Protein AF-A0A3D9H3H8-F1 (afdb_monomer)

Nearest PDB structures (foldseek):
  9ix8-assembly1_B  TM=5.727E-01  e=1.569E+00  Thermococcus kodakarensis KOD1
  7s77-assembly1_A  TM=4.192E-01  e=7.590E-01  Homo sapiens
  7pjc-assembly1_B  TM=4.790E-01  e=1.569E+00  Candida albicans SC5314
  7yrt-assembly5_I  TM=2.898E-01  e=5.608E-01  Vibrio cholerae O395
  4xtw-assembly2_B  TM=3.724E-01  e=1.091E+00  Mycobacte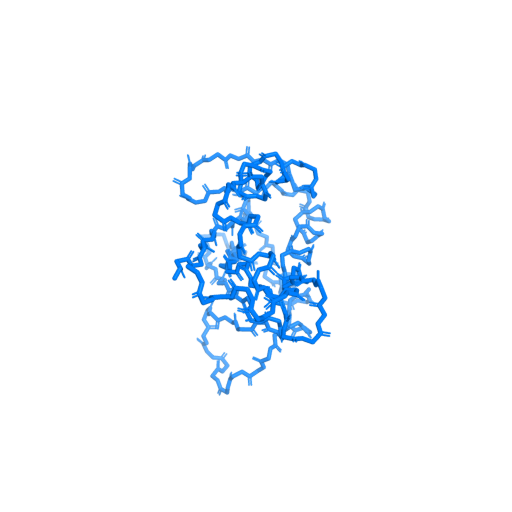rium tuberculosis

Solvent-accessible surface area (backbone atoms only — not comparable to full-atom values): 7885 Å² total; per-residue (Å²): 133,88,70,62,73,48,45,39,26,45,67,54,70,40,49,40,70,59,54,49,69,67,46,58,85,48,42,51,83,64,94,57,97,81,57,55,58,44,41,32,78,70,73,29,37,40,35,56,41,82,53,95,52,84,69,26,25,31,49,34,39,41,42,61,66,40,75,43,97,88,47,104,49,59,50,47,65,62,57,51,51,50,35,52,51,28,46,79,67,76,30,38,33,27,33,69,87,78,71,48,74,42,65,44,42,73,68,64,48,38,62,70,46,41,60,53,70,66,29,71,68,43,51,50,52,54,48,38,64,79,35,62,82,66,68,81,120

Organism: NCBI:txid262006

Secondary structure (DSSP, 8-state):
-PPPEEEEEESS-EEHHHHHHHHGGGEE--S-TT-SEEEETTS-EEEEEE-SSTTEEEEEEEEE--B-SSSSSB--HHHHHHHHHHHHTT--EEETTTTEEE-SSHHHHHHHHHHHHTSHHHHHHHHHHH-GGGGG-

Structure (mmCIF, N/CA/C/O backbone):
data_AF-A0A3D9H3H8-F1
#
_entry.id   AF-A0A3D9H3H8-F1
#
loop_
_atom_site.group_PDB
_atom_site.id
_atom_site.type_symbol
_atom_site.label_atom_id
_atom_site.label_alt_id
_atom_site.label_comp_id
_atom_site.label_asym_id
_atom_site.label_entity_id
_atom_site.label_seq_id
_atom_site.pdbx_PDB_ins_code
_atom_site.Cartn_x
_atom_site.Cartn_y
_atom_site.Cartn_z
_atom_site.occupancy
_atom_site.B_iso_or_equiv
_atom_site.auth_seq_id
_atom_site.auth_comp_id
_atom_site.auth_asym_id
_atom_site.auth_atom_id
_atom_site.pdbx_PDB_model_num
ATOM 1 N N . MET A 1 1 ? 22.196 -6.874 -9.559 1.00 46.69 1 MET A N 1
ATOM 2 C CA . MET A 1 1 ? 21.727 -5.541 -9.126 1.00 46.69 1 MET A CA 1
ATOM 3 C C . MET A 1 1 ? 20.596 -5.754 -8.134 1.00 46.69 1 MET A C 1
ATOM 5 O O . MET A 1 1 ? 19.682 -6.499 -8.460 1.00 46.69 1 MET A O 1
ATOM 9 N N . GLU A 1 2 ? 20.694 -5.211 -6.920 1.00 53.97 2 GLU A N 1
ATOM 10 C CA . GLU A 1 2 ? 19.657 -5.384 -5.893 1.00 53.97 2 GLU A CA 1
ATOM 11 C C . GLU A 1 2 ? 18.431 -4.531 -6.232 1.00 53.97 2 GLU A C 1
ATOM 13 O O . GLU A 1 2 ? 18.545 -3.327 -6.462 1.00 53.97 2 GLU A O 1
ATOM 18 N N . ILE A 1 3 ? 17.267 -5.173 -6.318 1.00 55.78 3 ILE A N 1
ATOM 19 C CA . ILE A 1 3 ? 15.980 -4.508 -6.531 1.00 55.78 3 ILE A CA 1
ATOM 20 C C . ILE A 1 3 ? 15.552 -3.949 -5.171 1.00 55.78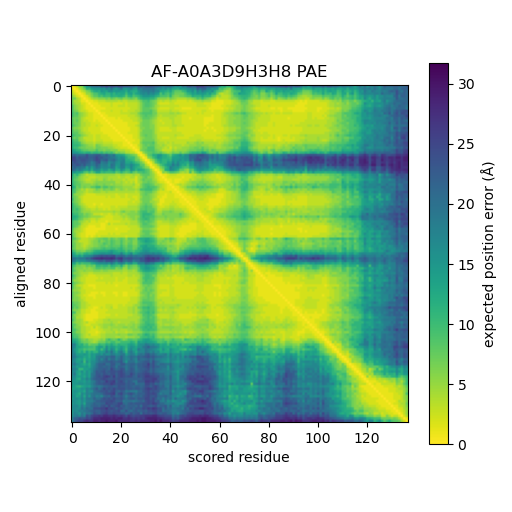 3 ILE A C 1
ATOM 22 O O . ILE A 1 3 ? 15.400 -4.746 -4.239 1.00 55.78 3 ILE A O 1
ATOM 26 N N . PRO A 1 4 ? 15.363 -2.629 -5.018 1.00 57.75 4 PRO A N 1
ATOM 27 C CA . PRO A 1 4 ? 14.948 -2.076 -3.742 1.00 57.75 4 PRO A CA 1
ATOM 28 C C . PRO A 1 4 ? 13.560 -2.580 -3.381 1.00 57.75 4 PRO A C 1
ATOM 30 O O . PRO A 1 4 ? 12.667 -2.679 -4.229 1.00 57.75 4 PRO A O 1
ATOM 33 N N . LYS A 1 5 ? 13.408 -2.898 -2.100 1.00 70.56 5 LYS A N 1
ATOM 34 C CA . LYS A 1 5 ? 12.156 -3.343 -1.510 1.00 70.56 5 LYS A CA 1
ATOM 35 C C . LYS A 1 5 ? 11.707 -2.291 -0.511 1.00 70.56 5 LYS A C 1
ATOM 37 O O . LYS A 1 5 ? 12.439 -2.003 0.433 1.00 70.56 5 LYS A O 1
ATOM 42 N N . PHE A 1 6 ? 10.515 -1.754 -0.711 1.00 76.06 6 PHE A N 1
ATOM 43 C CA . PHE A 1 6 ? 9.883 -0.808 0.201 1.00 76.06 6 PHE A CA 1
ATOM 44 C C . PHE A 1 6 ? 8.752 -1.501 0.941 1.00 76.06 6 PHE A C 1
ATOM 46 O O . PHE A 1 6 ? 8.139 -2.428 0.409 1.00 76.06 6 PHE A O 1
ATOM 53 N N . LYS A 1 7 ? 8.510 -1.070 2.175 1.00 86.69 7 LYS A N 1
ATOM 54 C CA . LYS A 1 7 ? 7.396 -1.538 2.988 1.00 86.69 7 LYS A CA 1
ATOM 55 C C . LYS A 1 7 ? 6.627 -0.316 3.445 1.00 86.69 7 LYS A C 1
ATOM 57 O O . LYS A 1 7 ? 7.165 0.517 4.169 1.00 86.69 7 LYS A O 1
ATOM 62 N N . LEU A 1 8 ? 5.407 -0.196 2.951 1.00 89.44 8 LEU A N 1
ATOM 63 C CA . LEU A 1 8 ? 4.524 0.918 3.260 1.00 89.44 8 LEU A CA 1
ATOM 64 C C . LEU A 1 8 ? 3.319 0.379 4.013 1.00 89.44 8 LEU A C 1
ATOM 66 O O . LEU A 1 8 ? 2.837 -0.700 3.683 1.00 89.44 8 LEU A O 1
ATOM 70 N N . GLN A 1 9 ? 2.836 1.121 4.999 1.00 93.06 9 GLN A N 1
ATOM 71 C CA . GLN A 1 9 ? 1.732 0.699 5.850 1.00 93.06 9 GLN A CA 1
ATOM 72 C C . GLN A 1 9 ? 0.724 1.832 6.032 1.00 93.06 9 GLN A C 1
ATOM 74 O O . GLN A 1 9 ? 1.106 2.997 6.025 1.00 93.06 9 GLN A O 1
ATOM 79 N N . THR A 1 10 ? -0.554 1.511 6.214 1.00 94.56 10 THR A N 1
ATOM 80 C CA . THR A 1 10 ? -1.530 2.480 6.730 1.00 94.56 10 THR A CA 1
ATOM 81 C C . THR A 1 10 ? -1.137 2.921 8.144 1.00 94.56 10 THR A C 1
ATOM 83 O O . THR A 1 10 ? -0.765 2.087 8.974 1.00 94.56 10 THR A O 1
ATOM 86 N N . VAL A 1 11 ? -1.221 4.221 8.435 1.00 93.25 11 VAL A N 1
ATOM 87 C CA . VAL A 1 11 ? -0.956 4.743 9.792 1.00 93.25 11 VAL A CA 1
ATOM 88 C C . VAL A 1 11 ? -2.062 4.316 10.759 1.00 93.25 11 VAL A C 1
ATOM 90 O O . VAL A 1 11 ? -1.781 3.850 11.860 1.00 93.25 11 VAL A O 1
ATOM 93 N N . ASN A 1 12 ? -3.322 4.392 10.319 1.00 92.88 12 ASN A N 1
ATOM 94 C CA . ASN A 1 12 ? -4.477 4.013 11.133 1.00 92.88 12 ASN A CA 1
ATOM 95 C C . ASN A 1 12 ? -5.064 2.664 10.688 1.00 92.88 12 ASN A C 1
ATOM 97 O O . ASN A 1 12 ? -5.051 2.357 9.489 1.00 92.88 12 ASN A O 1
ATOM 101 N N . PRO A 1 13 ? -5.613 1.861 11.621 1.00 93.38 13 PRO A N 1
ATOM 102 C CA . PRO A 1 13 ? -6.380 0.670 11.276 1.00 93.38 13 PRO A CA 1
ATOM 103 C C . PRO A 1 13 ? -7.619 1.026 10.450 1.00 93.38 13 PRO A C 1
ATOM 105 O O . PRO A 1 13 ? -8.308 2.006 10.732 1.00 93.38 13 PRO A O 1
ATOM 108 N N . ILE A 1 14 ? -7.925 0.202 9.451 1.00 94.81 14 ILE A N 1
ATOM 109 C CA . ILE A 1 14 ? -9.110 0.328 8.600 1.00 94.81 14 ILE A CA 1
ATOM 110 C C . ILE A 1 14 ? -9.998 -0.895 8.787 1.00 94.81 14 ILE A C 1
ATOM 112 O O . ILE A 1 14 ? -9.526 -2.013 8.973 1.00 94.81 14 ILE A O 1
ATOM 116 N N . GLU A 1 15 ? -11.305 -0.677 8.711 1.00 94.38 15 GLU A N 1
ATOM 117 C CA . GLU A 1 15 ? -12.304 -1.733 8.783 1.00 94.38 15 GLU A CA 1
ATOM 118 C C . GLU A 1 15 ? -12.006 -2.872 7.790 1.00 94.38 15 GLU A C 1
ATOM 120 O O . GLU A 1 15 ? -11.842 -2.656 6.583 1.00 94.38 15 GLU A O 1
ATOM 125 N N . LYS A 1 16 ? -11.977 -4.104 8.302 1.00 91.25 16 LYS A N 1
ATOM 126 C CA . LYS A 1 16 ? -11.652 -5.324 7.555 1.00 91.25 16 LYS A CA 1
ATOM 127 C C . LYS A 1 16 ? -12.498 -5.478 6.293 1.00 91.25 16 LYS A C 1
ATOM 129 O O . LYS A 1 16 ? -11.968 -5.792 5.230 1.00 91.25 16 LYS A O 1
ATOM 134 N N . SER A 1 17 ? -13.791 -5.173 6.393 1.00 91.31 17 SER A N 1
ATOM 135 C CA . SER A 1 17 ? -14.735 -5.234 5.275 1.00 91.31 17 SER A CA 1
ATOM 136 C C . SER A 1 17 ? -14.312 -4.331 4.103 1.00 91.31 17 SER A C 1
ATOM 138 O O . SER A 1 17 ? -14.419 -4.729 2.941 1.00 91.31 17 SER A O 1
ATOM 140 N N . LYS A 1 18 ? -13.777 -3.135 4.387 1.00 92.56 18 LYS A N 1
ATOM 141 C CA . LYS A 1 18 ? -13.301 -2.177 3.379 1.00 92.56 18 LYS A CA 1
ATOM 142 C C . LYS A 1 18 ? -12.010 -2.650 2.727 1.00 92.56 18 LYS A C 1
ATOM 144 O O . LYS A 1 18 ? -11.902 -2.594 1.502 1.00 92.56 18 LYS A O 1
ATOM 149 N N . VAL A 1 19 ? -11.065 -3.138 3.534 1.00 91.19 19 VAL A N 1
ATOM 150 C CA . VAL A 1 19 ? -9.790 -3.706 3.064 1.00 91.19 19 VAL A CA 1
ATOM 151 C C . VAL A 1 19 ? -10.060 -4.854 2.092 1.00 91.19 19 VAL A C 1
ATOM 153 O O . VAL A 1 19 ? -9.618 -4.826 0.943 1.00 91.19 19 VAL A O 1
ATOM 156 N N . GLU A 1 20 ? -10.854 -5.833 2.521 1.00 88.12 20 GLU A N 1
ATOM 157 C CA . GLU A 1 20 ? -11.187 -7.012 1.722 1.00 88.12 20 GLU A CA 1
ATOM 158 C C . GLU A 1 20 ? -11.930 -6.626 0.440 1.00 88.12 20 GLU A C 1
ATOM 160 O O . GLU A 1 20 ? -11.553 -7.055 -0.651 1.00 88.12 20 GLU A O 1
ATOM 165 N N . LYS A 1 21 ? -12.938 -5.750 0.529 1.00 88.94 21 LYS A N 1
ATOM 166 C CA . LYS A 1 21 ? -13.683 -5.284 -0.649 1.00 88.94 21 LYS A CA 1
ATOM 167 C C . LYS A 1 21 ? -12.775 -4.622 -1.689 1.00 88.94 21 LYS A C 1
ATOM 169 O O . LYS A 1 21 ? -12.994 -4.812 -2.885 1.00 88.94 21 LYS A O 1
ATOM 174 N N . TYR A 1 22 ? -11.778 -3.850 -1.253 1.00 89.56 22 TYR A N 1
ATOM 175 C CA . TYR A 1 22 ? -10.899 -3.114 -2.158 1.00 89.56 22 TYR A CA 1
ATOM 176 C C . TYR A 1 22 ? -9.814 -3.995 -2.792 1.00 89.56 22 TYR A C 1
ATOM 178 O O . TYR A 1 22 ? -9.566 -3.894 -3.997 1.00 89.56 22 TYR A O 1
ATOM 186 N N . PHE A 1 23 ? -9.163 -4.854 -2.000 1.00 86.81 23 PHE A N 1
ATOM 187 C CA . PHE A 1 23 ? -7.976 -5.597 -2.438 1.00 86.81 23 PHE A CA 1
ATOM 188 C C . PHE A 1 23 ? -8.269 -7.009 -2.954 1.00 86.81 23 PHE A C 1
ATOM 190 O O . PHE A 1 23 ? -7.527 -7.476 -3.818 1.00 86.81 23 PHE A O 1
ATOM 197 N N . ASN A 1 24 ? -9.358 -7.670 -2.538 1.00 83.12 24 ASN A N 1
ATOM 198 C CA . ASN A 1 24 ? -9.699 -9.017 -3.028 1.00 83.12 24 ASN A CA 1
ATOM 199 C C . ASN A 1 24 ? -9.726 -9.134 -4.568 1.00 83.12 24 ASN A C 1
ATOM 201 O O . ASN A 1 24 ? -9.207 -10.122 -5.085 1.00 83.12 24 ASN A O 1
ATOM 205 N N . PRO A 1 25 ? -10.236 -8.150 -5.341 1.00 82.06 25 PRO A N 1
ATOM 206 C CA . PRO A 1 25 ? -10.200 -8.207 -6.810 1.00 82.06 25 PRO A CA 1
ATOM 207 C C . PRO A 1 25 ? -8.787 -8.161 -7.435 1.00 82.06 25 PRO A C 1
ATOM 209 O O . PRO A 1 25 ? -8.605 -8.524 -8.607 1.00 82.06 25 PRO A O 1
ATOM 212 N N . LEU A 1 26 ? -7.796 -7.673 -6.681 1.00 76.06 26 LEU A N 1
ATOM 213 C CA . LEU A 1 26 ? -6.413 -7.444 -7.121 1.00 76.06 26 LEU A CA 1
ATOM 214 C C . LEU A 1 26 ? -5.484 -8.624 -6.803 1.00 76.06 26 LEU A C 1
ATOM 216 O O . LEU A 1 26 ? -4.399 -8.716 -7.380 1.00 76.06 26 LEU A O 1
ATOM 220 N N . ILE A 1 27 ? -5.907 -9.511 -5.902 1.00 78.88 27 ILE A N 1
ATOM 221 C CA . ILE A 1 27 ? -5.127 -10.649 -5.418 1.00 78.88 27 ILE A CA 1
ATOM 222 C C . ILE A 1 27 ? -5.235 -11.813 -6.412 1.00 78.88 27 ILE A C 1
ATOM 224 O O . ILE A 1 27 ? -6.330 -12.224 -6.800 1.00 78.88 27 ILE A O 1
ATOM 228 N N . GLU A 1 28 ? -4.094 -12.370 -6.819 1.00 68.75 28 GLU A N 1
ATOM 229 C CA . GLU A 1 28 ? -4.053 -13.698 -7.427 1.00 68.75 28 GLU A CA 1
ATOM 230 C C . GLU A 1 28 ? -4.211 -14.715 -6.304 1.00 68.75 28 GLU A C 1
ATOM 232 O O . GLU A 1 28 ? -3.368 -14.817 -5.412 1.00 68.75 28 GLU A O 1
ATOM 237 N N . LEU A 1 29 ? -5.337 -15.428 -6.308 1.00 55.94 29 LEU A N 1
ATOM 238 C CA . LEU A 1 29 ? -5.648 -16.479 -5.344 1.00 55.94 29 LEU A CA 1
ATOM 239 C C . LEU A 1 29 ? -4.583 -17.588 -5.407 1.00 55.94 29 LEU A C 1
ATOM 241 O O . LEU A 1 29 ? -4.758 -18.590 -6.094 1.00 55.94 29 LEU A O 1
ATOM 245 N N . ASN A 1 30 ? -3.496 -17.446 -4.650 1.00 48.09 30 ASN A N 1
ATOM 246 C CA . ASN A 1 30 ? -2.721 -18.598 -4.214 1.00 48.09 30 ASN A CA 1
ATOM 247 C C . ASN A 1 30 ? -3.590 -19.372 -3.217 1.00 48.09 30 ASN A C 1
ATOM 249 O O . ASN A 1 30 ? -4.159 -18.790 -2.297 1.00 48.09 30 ASN A O 1
ATOM 253 N N . GLY A 1 31 ? -3.735 -20.677 -3.446 1.00 42.16 31 GLY A N 1
ATOM 254 C CA . GLY A 1 31 ? -4.763 -21.567 -2.887 1.00 42.16 31 GLY A CA 1
ATOM 255 C C . GLY A 1 31 ? -4.842 -21.750 -1.363 1.00 42.16 31 GLY A C 1
ATOM 256 O O . GLY A 1 31 ? -5.478 -22.703 -0.926 1.00 42.16 31 GLY A O 1
ATOM 257 N N . ASN A 1 32 ? -4.263 -20.870 -0.544 1.00 46.81 32 ASN A N 1
ATOM 258 C CA . ASN A 1 32 ? -4.424 -20.878 0.908 1.00 46.81 32 ASN A CA 1
ATOM 259 C C . ASN A 1 32 ? -5.289 -19.699 1.361 1.00 46.81 32 ASN A C 1
ATOM 261 O O . ASN A 1 32 ? -4.799 -18.610 1.633 1.00 46.81 32 ASN A O 1
ATOM 265 N N . ARG A 1 33 ? -6.592 -19.950 1.530 1.00 48.22 33 ARG A N 1
ATOM 266 C CA . ARG A 1 33 ? -7.587 -18.997 2.069 1.00 48.22 33 ARG A CA 1
ATOM 267 C C . ARG A 1 33 ? -7.338 -18.561 3.530 1.00 48.22 33 ARG A C 1
ATOM 269 O O . ARG A 1 33 ? -8.144 -17.819 4.074 1.00 48.22 33 ARG A O 1
ATOM 276 N N . ASN A 1 34 ? -6.238 -19.005 4.145 1.00 49.78 34 ASN A N 1
ATOM 277 C CA . ASN A 1 34 ? -5.883 -18.750 5.545 1.00 49.78 34 ASN A CA 1
ATOM 278 C C . ASN A 1 34 ? -4.636 -17.860 5.720 1.00 49.78 34 ASN A C 1
ATOM 280 O O . ASN A 1 34 ? -4.179 -17.705 6.850 1.00 49.78 34 ASN A O 1
ATOM 284 N N . SER A 1 35 ? -4.028 -17.318 4.654 1.00 56.66 35 SER A N 1
ATOM 285 C CA . SER A 1 35 ? -2.826 -16.485 4.802 1.00 56.66 35 SER A CA 1
ATOM 286 C C . SER A 1 35 ? -3.158 -15.005 4.995 1.00 56.66 35 SER A C 1
ATOM 288 O O . SER A 1 35 ? -3.878 -14.415 4.206 1.00 56.66 35 SER A O 1
ATOM 290 N N . GLU A 1 36 ? -2.536 -14.370 5.990 1.00 76.75 36 GLU A N 1
ATOM 291 C CA . GLU A 1 36 ? -2.507 -12.904 6.169 1.00 76.75 36 GLU A CA 1
ATOM 292 C C . GLU A 1 36 ? -1.644 -12.184 5.114 1.00 76.75 36 GLU A C 1
ATOM 294 O O . GLU A 1 36 ? -1.505 -10.965 5.133 1.00 76.75 36 GLU A O 1
ATOM 299 N N . LEU A 1 37 ? -1.037 -12.944 4.201 1.00 81.00 37 LEU A N 1
ATOM 300 C CA . LEU A 1 37 ? -0.189 -12.476 3.112 1.00 81.00 37 LEU A CA 1
ATOM 301 C C . LEU A 1 37 ? -0.828 -12.844 1.776 1.00 81.00 37 LEU A C 1
ATOM 303 O O . LEU A 1 37 ? -1.197 -13.998 1.559 1.00 81.00 37 LEU A O 1
ATOM 307 N N . TYR A 1 38 ? -0.892 -11.878 0.870 1.00 81.81 38 TYR A N 1
ATOM 308 C CA . TYR A 1 38 ? -1.562 -11.988 -0.416 1.00 81.81 38 TYR A CA 1
ATOM 309 C C . TYR A 1 38 ? -0.660 -11.469 -1.534 1.00 81.81 38 TYR A C 1
ATOM 311 O O . TYR A 1 38 ? 0.028 -10.464 -1.368 1.00 81.81 38 TYR A O 1
ATOM 319 N N . LEU A 1 39 ? -0.662 -12.146 -2.684 1.00 78.38 39 LEU A N 1
ATOM 320 C CA . LEU A 1 39 ? 0.094 -11.737 -3.869 1.00 78.38 39 LEU A CA 1
ATOM 321 C C . LEU A 1 39 ? -0.842 -11.041 -4.859 1.00 78.38 39 LEU A C 1
ATOM 323 O O . LEU A 1 39 ? -1.876 -11.585 -5.231 1.00 78.38 39 LEU A O 1
ATOM 327 N N . ALA A 1 40 ? -0.480 -9.837 -5.283 1.00 76.75 40 ALA A N 1
ATOM 328 C CA . ALA A 1 40 ? -1.179 -9.090 -6.316 1.00 76.75 40 ALA A CA 1
ATOM 329 C C . ALA A 1 40 ? -0.788 -9.575 -7.720 1.00 76.75 40 ALA A C 1
ATOM 331 O O . ALA A 1 40 ? 0.335 -10.040 -7.928 1.00 76.75 40 ALA A O 1
ATOM 332 N N . LYS A 1 41 ? -1.680 -9.365 -8.696 1.00 71.31 41 LYS A N 1
ATOM 333 C CA . LYS A 1 41 ? -1.478 -9.700 -10.126 1.00 71.31 41 LYS A CA 1
ATOM 334 C C . LYS A 1 41 ? -0.195 -9.146 -10.750 1.00 71.31 41 LYS A C 1
ATOM 336 O O . LYS A 1 41 ? 0.304 -9.679 -11.731 1.00 71.31 41 LYS A O 1
ATOM 341 N N . ASP A 1 42 ? 0.347 -8.063 -10.207 1.00 71.19 42 ASP A N 1
ATOM 342 C CA . ASP A 1 42 ? 1.555 -7.397 -10.697 1.00 71.19 42 ASP A CA 1
ATOM 343 C C . ASP A 1 42 ? 2.795 -7.651 -9.813 1.00 71.19 42 ASP A C 1
ATOM 345 O O . ASP A 1 42 ? 3.816 -6.962 -9.919 1.00 71.19 42 ASP A O 1
ATOM 349 N N . GLY A 1 43 ? 2.724 -8.667 -8.946 1.00 74.19 43 GLY A N 1
ATOM 350 C CA . GLY A 1 43 ? 3.852 -9.168 -8.161 1.00 74.19 43 GLY A CA 1
ATOM 351 C C . GLY A 1 43 ? 4.127 -8.421 -6.852 1.00 74.19 43 GLY A C 1
ATOM 352 O O . GLY A 1 43 ? 5.163 -8.667 -6.229 1.00 74.19 43 GLY A O 1
ATOM 353 N N . PHE A 1 44 ? 3.235 -7.521 -6.431 1.00 80.25 44 PHE A N 1
ATOM 354 C CA . PHE A 1 44 ? 3.279 -6.884 -5.109 1.00 80.25 44 PHE A CA 1
ATOM 355 C C . PHE A 1 44 ? 2.716 -7.814 -4.040 1.00 80.25 44 PHE A C 1
ATOM 357 O O . 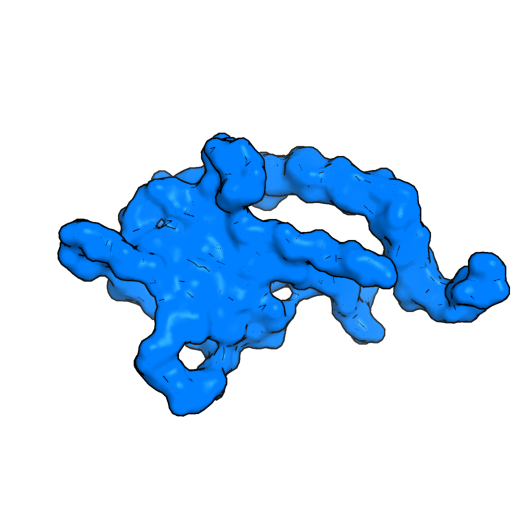PHE A 1 44 ? 1.813 -8.599 -4.313 1.00 80.25 44 PHE A O 1
ATOM 364 N N . LEU A 1 45 ? 3.223 -7.714 -2.811 1.00 86.12 45 LEU A N 1
ATOM 365 C CA . LEU A 1 45 ? 2.664 -8.459 -1.684 1.00 86.12 45 LEU A CA 1
ATOM 366 C C . LEU A 1 45 ? 1.884 -7.512 -0.781 1.00 86.12 45 LEU A C 1
ATOM 368 O O . LEU A 1 45 ? 2.404 -6.472 -0.391 1.00 86.12 45 LEU A O 1
ATOM 372 N N . PHE A 1 46 ? 0.673 -7.905 -0.417 1.00 87.56 46 PHE A N 1
ATOM 373 C CA . PHE A 1 46 ? -0.113 -7.279 0.635 1.00 87.56 46 PHE A CA 1
ATOM 374 C C . PHE A 1 46 ? -0.058 -8.146 1.887 1.00 87.56 46 PHE A C 1
ATOM 376 O O . PHE A 1 46 ? -0.161 -9.368 1.805 1.00 87.56 46 PHE A O 1
ATOM 383 N N . LYS A 1 47 ? 0.086 -7.520 3.047 1.00 89.69 47 LYS A N 1
ATOM 384 C CA . LYS A 1 47 ? -0.003 -8.151 4.356 1.00 89.69 47 LYS A CA 1
ATOM 385 C C . LYS A 1 47 ? -1.100 -7.460 5.150 1.00 89.69 47 LYS A C 1
ATOM 387 O O . LYS A 1 47 ? -1.084 -6.239 5.292 1.00 89.69 47 LYS A O 1
ATOM 392 N N . PHE A 1 48 ? -2.045 -8.234 5.658 1.00 91.25 48 PHE A N 1
ATOM 393 C CA . PHE A 1 48 ? -3.129 -7.743 6.500 1.00 91.25 48 PHE A CA 1
ATOM 394 C C . PHE A 1 48 ? -2.830 -8.114 7.948 1.00 91.25 48 PHE A C 1
ATOM 396 O O . PHE A 1 48 ? -2.734 -9.290 8.278 1.00 91.25 48 PHE A O 1
ATOM 403 N N . ILE A 1 49 ? -2.648 -7.109 8.799 1.00 90.94 49 ILE A N 1
ATOM 404 C CA . ILE A 1 49 ? -2.251 -7.272 10.197 1.00 90.94 49 ILE A CA 1
ATOM 405 C C . ILE A 1 49 ? -3.473 -6.990 11.069 1.00 90.94 49 ILE A C 1
ATOM 407 O O . ILE A 1 49 ? -4.004 -5.878 11.051 1.00 90.94 49 ILE A O 1
ATOM 411 N N . ASN A 1 50 ? -3.926 -7.994 11.821 1.00 89.62 50 ASN A N 1
ATOM 412 C CA . ASN A 1 50 ? -5.004 -7.827 12.796 1.00 89.62 50 ASN A CA 1
ATOM 413 C C . ASN A 1 50 ? -4.595 -6.845 13.903 1.00 89.62 50 ASN A C 1
ATOM 415 O O . ASN A 1 50 ? -3.440 -6.839 14.332 1.00 89.62 50 ASN A O 1
ATOM 419 N N . THR A 1 51 ? -5.536 -6.023 14.366 1.00 87.25 51 THR A N 1
ATOM 420 C CA . THR A 1 51 ? -5.309 -5.084 15.474 1.00 87.25 51 THR A CA 1
ATOM 421 C C . THR A 1 51 ? -6.105 -5.488 16.711 1.00 87.25 51 THR A C 1
ATOM 423 O O . THR A 1 51 ? -6.926 -6.402 16.668 1.00 87.25 51 THR A O 1
ATOM 426 N N . GLU A 1 52 ? -5.860 -4.805 17.831 1.00 88.44 52 GLU A N 1
ATOM 427 C CA . GLU A 1 52 ? -6.651 -4.972 19.058 1.00 88.44 52 GLU A CA 1
ATOM 428 C C . GLU A 1 52 ? -8.088 -4.441 18.907 1.00 88.44 52 GLU A C 1
ATOM 430 O O . GLU A 1 52 ? -8.971 -4.808 19.681 1.00 88.44 52 GLU A O 1
ATOM 435 N N . ILE A 1 53 ? -8.339 -3.593 17.902 1.00 88.81 53 ILE A N 1
ATOM 436 C CA . ILE A 1 53 ? -9.671 -3.076 17.591 1.00 88.81 53 ILE A CA 1
ATOM 437 C C . ILE A 1 53 ? -10.405 -4.121 16.755 1.00 88.81 53 ILE A C 1
ATOM 439 O O . ILE A 1 53 ? -9.988 -4.463 15.645 1.00 88.81 53 ILE A O 1
ATOM 443 N N . GLU A 1 54 ? -11.534 -4.596 17.275 1.00 89.19 54 GLU A N 1
ATOM 444 C CA . GLU A 1 54 ? -12.353 -5.597 16.599 1.00 89.19 54 GLU A CA 1
ATOM 445 C C . GLU A 1 54 ? -12.720 -5.150 15.173 1.00 89.19 54 GLU A C 1
ATOM 447 O O . GLU A 1 54 ? -13.036 -3.986 14.913 1.00 89.19 54 GLU A O 1
ATOM 452 N N . ASN A 1 55 ? -12.664 -6.091 14.227 1.00 88.81 55 ASN A N 1
ATOM 453 C CA . ASN A 1 55 ? -12.975 -5.874 12.811 1.00 88.81 55 ASN A CA 1
ATOM 454 C C . ASN A 1 55 ? -12.121 -4.808 12.104 1.00 88.81 55 ASN A C 1
ATOM 456 O O . ASN A 1 55 ? -12.524 -4.317 11.048 1.00 88.81 55 ASN A O 1
ATOM 460 N N . SER A 1 56 ? -10.937 -4.478 12.624 1.00 91.81 56 SER A N 1
ATOM 461 C CA . SER A 1 56 ? -10.015 -3.526 12.001 1.00 91.81 56 SER A CA 1
ATOM 462 C C . SER A 1 56 ? -8.663 -4.165 11.690 1.00 91.81 56 SER A C 1
ATOM 464 O O . SER A 1 56 ? -8.181 -5.041 12.405 1.00 91.81 56 SER A O 1
ATOM 466 N N . LEU A 1 57 ? -8.051 -3.726 10.594 1.00 92.88 57 LEU A N 1
ATOM 467 C CA . LEU A 1 57 ? -6.798 -4.244 10.064 1.00 92.88 57 LEU A CA 1
ATOM 468 C C . LEU A 1 57 ? -5.862 -3.104 9.690 1.00 92.88 57 LEU A C 1
ATOM 470 O O . LEU A 1 57 ? -6.279 -2.059 9.195 1.00 92.88 57 LEU A O 1
ATOM 474 N N . ILE A 1 58 ? -4.575 -3.357 9.843 1.00 93.31 58 ILE A N 1
ATOM 475 C CA . ILE A 1 58 ? -3.519 -2.574 9.223 1.00 93.31 58 ILE A CA 1
ATOM 476 C C . ILE A 1 58 ? -3.136 -3.243 7.901 1.00 93.31 58 ILE A C 1
ATOM 478 O O . ILE A 1 58 ? -2.986 -4.465 7.836 1.00 93.31 58 ILE A O 1
ATOM 482 N N . VAL A 1 59 ? -2.970 -2.448 6.844 1.00 92.94 59 VAL A N 1
ATOM 483 C CA . VAL A 1 59 ? -2.540 -2.948 5.531 1.00 92.94 59 VAL A CA 1
ATOM 484 C C . VAL A 1 59 ? -1.097 -2.534 5.295 1.00 92.94 59 VAL A C 1
ATOM 486 O O . VAL A 1 59 ? -0.796 -1.344 5.253 1.00 92.94 59 VAL A O 1
ATOM 489 N N . GLU A 1 60 ? -0.217 -3.514 5.110 1.00 91.75 60 GLU A N 1
ATOM 490 C CA . GLU A 1 60 ? 1.173 -3.317 4.698 1.00 91.75 60 GLU A CA 1
ATOM 491 C C . GLU A 1 60 ? 1.333 -3.801 3.248 1.00 91.75 60 GLU A C 1
ATOM 493 O O . GLU A 1 60 ? 0.898 -4.896 2.892 1.00 91.75 60 GLU A O 1
ATOM 498 N N . ILE A 1 61 ? 1.951 -2.995 2.387 1.00 88.69 61 ILE A N 1
ATOM 499 C CA . ILE A 1 61 ? 2.335 -3.382 1.029 1.00 88.69 61 ILE A CA 1
ATOM 500 C C . ILE A 1 61 ? 3.857 -3.505 0.944 1.00 88.69 61 ILE A C 1
ATOM 502 O O . ILE A 1 61 ? 4.605 -2.597 1.314 1.00 88.69 61 ILE A O 1
ATOM 506 N N . HIS A 1 62 ? 4.329 -4.647 0.446 1.00 86.88 62 HIS A N 1
ATOM 507 C CA . HIS A 1 62 ? 5.732 -4.857 0.122 1.00 86.88 62 HIS A CA 1
ATOM 508 C C . HIS A 1 62 ? 5.926 -4.649 -1.379 1.00 86.88 62 HIS A C 1
ATOM 510 O O . HIS A 1 62 ? 5.436 -5.412 -2.217 1.00 86.88 62 HIS A O 1
ATOM 516 N N . CYS A 1 63 ? 6.702 -3.627 -1.705 1.00 76.06 63 CYS A N 1
ATOM 517 C CA . CYS A 1 63 ? 6.887 -3.133 -3.056 1.00 76.06 63 CYS A CA 1
ATOM 518 C C . CYS A 1 63 ? 8.299 -3.452 -3.533 1.00 76.06 63 CYS A C 1
ATOM 520 O O . CYS A 1 63 ? 9.264 -2.901 -3.007 1.00 76.06 63 CYS A O 1
ATOM 522 N N . ALA A 1 64 ? 8.434 -4.298 -4.553 1.00 74.06 64 ALA A N 1
ATOM 523 C CA . ALA A 1 64 ? 9.666 -4.402 -5.327 1.00 74.06 64 ALA A CA 1
ATOM 524 C C . ALA A 1 64 ? 9.413 -3.773 -6.698 1.00 74.06 64 ALA A C 1
ATOM 526 O O . ALA A 1 64 ? 8.683 -4.350 -7.503 1.00 74.06 64 ALA A O 1
ATOM 527 N N . ILE A 1 65 ? 10.009 -2.605 -6.949 1.00 72.62 65 ILE A N 1
ATOM 528 C CA . ILE A 1 65 ? 9.853 -1.903 -8.227 1.00 72.62 65 ILE A CA 1
ATOM 529 C C . ILE A 1 65 ? 10.748 -2.587 -9.255 1.00 72.62 65 ILE A C 1
ATOM 531 O O . ILE A 1 65 ? 11.977 -2.517 -9.189 1.00 72.62 65 ILE A O 1
ATOM 535 N N . LYS A 1 66 ? 10.115 -3.264 -10.205 1.00 68.81 66 LYS A N 1
ATOM 536 C CA . LYS A 1 66 ? 10.745 -4.014 -11.280 1.00 68.81 66 LYS A CA 1
ATOM 537 C C . LYS A 1 66 ? 10.334 -3.438 -12.634 1.00 68.81 66 LYS A C 1
ATOM 539 O O . LYS A 1 66 ? 9.171 -3.085 -12.831 1.00 68.81 66 LYS A O 1
ATOM 544 N N . PRO A 1 67 ? 11.274 -3.354 -13.579 1.00 66.12 67 PRO A N 1
ATOM 545 C CA . PRO A 1 67 ? 10.948 -3.080 -14.969 1.00 66.12 67 PRO A CA 1
ATOM 546 C C . PRO A 1 67 ? 10.143 -4.249 -15.554 1.00 66.12 67 PRO A C 1
ATOM 548 O O . PRO A 1 67 ? 10.412 -5.408 -15.233 1.00 66.12 67 PRO A O 1
ATOM 551 N N . LEU A 1 68 ? 9.161 -3.945 -16.400 1.00 69.06 68 LEU A N 1
ATOM 552 C CA . LEU A 1 68 ? 8.370 -4.958 -17.101 1.00 69.06 68 LEU A CA 1
ATOM 553 C C . LEU A 1 68 ? 9.114 -5.429 -18.361 1.00 69.06 68 LEU A C 1
ATOM 555 O O . LEU A 1 68 ? 9.717 -4.625 -19.063 1.00 69.06 68 LEU A O 1
ATOM 559 N N . GLU A 1 69 ? 9.072 -6.731 -18.664 1.00 60.88 69 GLU A N 1
ATOM 560 C CA . GLU A 1 69 ? 9.840 -7.316 -19.781 1.00 60.88 69 GLU A CA 1
ATOM 561 C C . GLU A 1 69 ? 9.377 -6.840 -21.172 1.00 60.88 69 GLU A C 1
ATOM 563 O O . GLU A 1 69 ? 10.149 -6.896 -22.125 1.00 60.88 69 GLU A O 1
ATOM 568 N N . ILE A 1 70 ? 8.132 -6.363 -21.295 1.00 59.72 70 ILE A N 1
ATOM 569 C CA . ILE A 1 70 ? 7.468 -6.101 -22.588 1.00 59.72 70 ILE A CA 1
ATOM 570 C C . ILE A 1 70 ? 7.078 -4.615 -22.753 1.00 59.72 70 ILE A C 1
ATOM 572 O O . ILE A 1 70 ? 6.675 -4.183 -23.829 1.00 59.72 70 ILE A O 1
ATOM 576 N N . SER A 1 71 ? 7.244 -3.780 -21.721 1.00 52.22 71 SER A N 1
ATOM 577 C CA . SER A 1 71 ? 6.939 -2.346 -21.780 1.00 52.22 71 SER A CA 1
ATOM 578 C C . SER A 1 71 ? 8.037 -1.518 -21.115 1.00 52.22 71 SER A C 1
ATOM 580 O O . SER A 1 71 ? 8.660 -1.949 -20.151 1.00 52.22 71 SER A O 1
ATOM 582 N N . ALA A 1 72 ? 8.258 -0.286 -21.583 1.00 53.06 72 ALA A N 1
ATOM 583 C CA . ALA A 1 72 ? 9.202 0.668 -20.981 1.00 53.06 72 ALA A CA 1
ATOM 584 C C . ALA A 1 72 ? 8.759 1.192 -19.588 1.00 53.06 72 ALA A C 1
ATOM 586 O O . ALA A 1 72 ? 9.155 2.285 -19.176 1.00 53.06 72 ALA A O 1
ATOM 587 N N . GLY A 1 73 ? 7.899 0.445 -18.891 1.00 63.38 73 GLY A N 1
ATOM 588 C CA . GLY A 1 73 ? 7.286 0.792 -17.617 1.00 63.38 73 GLY A CA 1
ATOM 589 C C . GLY A 1 73 ? 7.749 -0.094 -16.460 1.00 63.38 73 GLY A C 1
ATOM 590 O O . GLY A 1 73 ? 8.636 -0.938 -16.588 1.00 63.38 73 GLY A O 1
ATOM 591 N N . TYR A 1 74 ? 7.118 0.117 -15.310 1.00 68.06 74 TYR A N 1
ATOM 592 C CA . TYR A 1 74 ? 7.389 -0.590 -14.061 1.00 68.06 74 TYR A CA 1
ATOM 593 C C . TYR A 1 74 ? 6.105 -1.238 -13.550 1.00 68.06 74 TYR A C 1
ATOM 595 O O . TYR A 1 74 ? 5.008 -0.767 -13.862 1.00 68.06 74 TYR A O 1
ATOM 603 N N . ASN A 1 75 ? 6.224 -2.282 -12.732 1.00 70.25 75 ASN A N 1
ATOM 604 C CA . ASN A 1 75 ? 5.088 -2.736 -11.939 1.00 70.25 75 ASN A CA 1
ATOM 605 C C . ASN A 1 75 ? 4.806 -1.677 -10.855 1.00 70.25 75 ASN A C 1
ATOM 607 O O . ASN A 1 75 ? 5.526 -1.572 -9.872 1.00 70.25 75 ASN A O 1
ATOM 611 N N . LEU A 1 76 ? 3.803 -0.825 -11.066 1.00 75.69 76 LEU A N 1
ATOM 612 C CA . LEU A 1 76 ? 3.368 0.188 -10.088 1.00 75.69 76 LEU A CA 1
ATOM 613 C C . LEU A 1 76 ? 1.878 0.078 -9.767 1.00 75.69 76 LEU A C 1
ATOM 615 O O . LEU A 1 76 ? 1.360 0.860 -8.980 1.00 75.69 76 LEU A O 1
ATOM 619 N N . TYR A 1 77 ? 1.171 -0.877 -10.367 1.00 77.25 77 TYR A N 1
ATOM 620 C CA . TYR A 1 77 ? -0.279 -0.945 -10.271 1.00 77.25 77 TYR A CA 1
ATOM 621 C C . TYR A 1 77 ? -0.737 -1.223 -8.832 1.00 77.25 77 TYR A C 1
ATOM 623 O O . TYR A 1 77 ? -1.559 -0.479 -8.305 1.00 77.25 77 TYR A O 1
ATOM 631 N N . GLY A 1 78 ? -0.152 -2.213 -8.156 1.00 79.56 78 GLY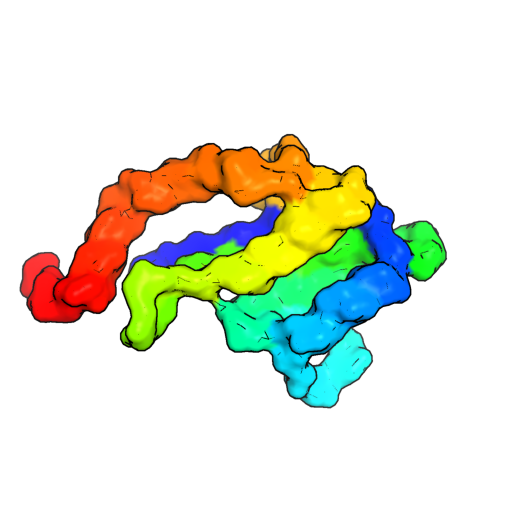 A N 1
ATOM 632 C CA . GLY A 1 78 ? -0.425 -2.543 -6.760 1.00 79.56 78 GLY A CA 1
ATOM 633 C C . GLY A 1 78 ? -0.092 -1.391 -5.816 1.00 79.56 78 GLY A C 1
ATOM 634 O O . GLY A 1 78 ? -0.892 -1.080 -4.934 1.00 79.56 78 GLY A O 1
ATOM 635 N N . LEU A 1 79 ? 1.029 -0.697 -6.056 1.00 82.62 79 LEU A N 1
ATOM 636 C CA . LEU A 1 79 ? 1.384 0.518 -5.320 1.00 82.62 79 LEU A CA 1
ATOM 637 C C . LEU A 1 79 ? 0.317 1.600 -5.506 1.00 82.62 79 LEU A C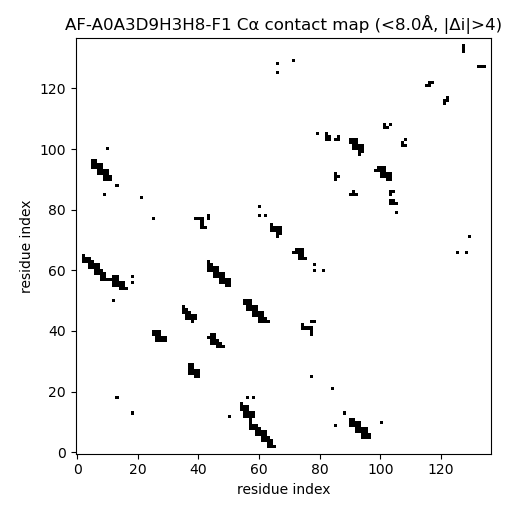 1
ATOM 639 O O . LEU A 1 79 ? -0.238 2.061 -4.518 1.00 82.62 79 LEU A O 1
ATOM 643 N N . ASN A 1 80 ? -0.036 1.952 -6.743 1.00 81.50 80 ASN A N 1
ATOM 644 C CA . ASN A 1 80 ? -1.030 2.989 -7.022 1.00 81.50 80 ASN A CA 1
ATOM 645 C C . ASN A 1 80 ? -2.388 2.663 -6.390 1.00 81.50 80 ASN A C 1
ATOM 647 O O . ASN A 1 80 ? -3.026 3.536 -5.807 1.00 81.50 80 ASN A O 1
ATOM 651 N N . ARG A 1 81 ? -2.816 1.395 -6.438 1.00 85.31 81 ARG A N 1
ATOM 652 C CA . ARG A 1 81 ? -4.048 0.941 -5.776 1.00 85.31 81 ARG A CA 1
ATOM 653 C C . ARG A 1 81 ? -3.977 1.096 -4.259 1.00 85.31 81 ARG A C 1
ATOM 655 O O . ARG A 1 81 ? -4.962 1.512 -3.661 1.00 85.31 81 ARG A O 1
ATOM 662 N N . PHE A 1 82 ? -2.830 0.818 -3.644 1.00 88.75 82 PHE A N 1
ATOM 663 C CA . PHE A 1 82 ? -2.626 1.077 -2.219 1.00 88.75 82 PHE A CA 1
ATOM 664 C C . PHE A 1 82 ? -2.710 2.572 -1.883 1.00 88.75 82 PHE A C 1
ATOM 666 O O . PHE A 1 82 ? -3.375 2.937 -0.921 1.00 88.75 82 PHE A O 1
ATOM 673 N N . LEU A 1 83 ? -2.122 3.451 -2.701 1.00 87.19 83 LEU A N 1
ATOM 674 C CA . LEU A 1 83 ? -2.188 4.901 -2.468 1.00 87.19 83 LEU A CA 1
ATOM 675 C C . LEU A 1 83 ? -3.613 5.432 -2.548 1.00 87.19 83 LEU A C 1
ATOM 677 O O . LEU A 1 83 ? -4.046 6.156 -1.655 1.00 87.19 83 LEU A O 1
ATOM 681 N N . VAL A 1 84 ? -4.346 5.038 -3.590 1.00 87.69 84 VAL A N 1
ATOM 682 C CA . VAL A 1 84 ? -5.752 5.418 -3.764 1.00 87.69 84 VAL A CA 1
ATOM 683 C C . VAL A 1 84 ? -6.590 4.901 -2.596 1.00 87.69 84 VAL A C 1
ATOM 685 O O . VAL A 1 84 ? -7.399 5.643 -2.050 1.00 87.69 84 VAL A O 1
ATOM 688 N N . PHE A 1 85 ? -6.361 3.663 -2.150 1.00 92.06 85 PHE A N 1
ATOM 689 C CA . PHE A 1 85 ? -7.029 3.120 -0.968 1.00 92.06 85 PHE A CA 1
ATOM 690 C C . PHE A 1 85 ? -6.773 3.964 0.289 1.00 92.06 85 PHE A C 1
ATOM 692 O O . PHE A 1 85 ? -7.715 4.271 1.023 1.00 92.06 85 PHE A O 1
ATOM 699 N N . CYS A 1 86 ? -5.524 4.368 0.532 1.00 91.56 86 CYS A N 1
ATOM 700 C CA . CYS A 1 86 ? -5.187 5.213 1.675 1.00 91.56 86 CYS A CA 1
ATOM 701 C C . CYS A 1 86 ? -5.862 6.593 1.585 1.00 91.56 86 CYS A C 1
ATOM 703 O O . CYS A 1 86 ? -6.410 7.070 2.577 1.00 91.56 86 CYS A O 1
ATOM 705 N N . GLN A 1 87 ? -5.908 7.194 0.391 1.00 89.31 87 GLN A N 1
ATOM 706 C CA . GLN A 1 87 ? -6.611 8.459 0.139 1.00 89.31 87 GLN A CA 1
ATOM 707 C C . GLN A 1 87 ? -8.116 8.361 0.412 1.00 89.31 87 GLN A C 1
ATOM 709 O O . GLN A 1 87 ? -8.667 9.196 1.126 1.00 89.31 87 GLN A O 1
ATOM 714 N N . GLU A 1 88 ? -8.780 7.335 -0.128 1.00 91.31 88 GLU A N 1
ATOM 715 C CA . GLU A 1 88 ? -10.225 7.120 0.039 1.00 91.31 88 GLU A CA 1
ATOM 716 C C . GLU A 1 88 ? -10.618 6.906 1.506 1.00 91.31 88 GLU A C 1
ATOM 718 O O . GLU A 1 88 ? -11.710 7.294 1.921 1.00 91.31 88 GLU A O 1
ATOM 723 N N . ASN A 1 89 ? -9.722 6.319 2.303 1.00 92.00 89 ASN A N 1
ATOM 724 C CA . ASN A 1 89 ? -9.930 6.091 3.732 1.00 92.00 89 ASN A CA 1
ATOM 725 C C . ASN A 1 89 ? -9.326 7.186 4.620 1.00 92.00 89 ASN A C 1
ATOM 727 O O . ASN A 1 89 ? -9.328 7.030 5.839 1.00 92.00 89 ASN A O 1
ATOM 731 N N . GLN A 1 90 ? -8.829 8.280 4.029 1.00 91.19 90 GLN A N 1
ATOM 732 C CA . GLN A 1 90 ? -8.242 9.416 4.747 1.00 91.19 90 GLN A CA 1
ATOM 733 C C . GLN A 1 90 ? -7.150 8.987 5.742 1.00 91.19 90 GLN A C 1
ATOM 735 O O . GLN A 1 90 ? -7.063 9.504 6.854 1.00 91.19 90 GLN A O 1
ATOM 740 N N . THR A 1 91 ? -6.323 8.017 5.347 1.00 91.25 91 THR A N 1
ATOM 741 C CA . THR A 1 91 ? -5.179 7.561 6.137 1.00 91.25 91 THR A CA 1
ATOM 742 C C . THR A 1 91 ? -3.867 7.920 5.451 1.00 91.25 91 THR A C 1
ATOM 744 O O . THR A 1 91 ? -3.755 7.943 4.222 1.00 91.25 91 THR A O 1
ATOM 747 N N . GLU A 1 92 ? -2.865 8.214 6.268 1.00 91.00 92 GLU A N 1
ATOM 748 C CA . GLU A 1 92 ? -1.496 8.441 5.832 1.00 91.00 92 GLU A CA 1
ATOM 749 C C . GLU A 1 92 ? -0.753 7.116 5.638 1.00 91.00 92 GLU A C 1
ATOM 751 O O . GLU A 1 92 ? -1.253 6.025 5.937 1.00 91.00 92 GLU A O 1
ATOM 756 N N . ILE A 1 93 ? 0.458 7.225 5.103 1.00 90.69 93 ILE A N 1
ATOM 757 C CA . ILE A 1 93 ? 1.341 6.104 4.827 1.00 90.69 93 ILE A CA 1
ATOM 758 C C . ILE A 1 93 ? 2.558 6.206 5.730 1.00 90.69 93 ILE A C 1
ATOM 760 O O . ILE A 1 93 ? 3.285 7.192 5.689 1.00 90.69 93 ILE A O 1
ATOM 764 N N . LEU A 1 94 ? 2.821 5.145 6.480 1.00 90.25 94 LEU A N 1
ATOM 765 C CA . LEU A 1 94 ? 4.054 4.945 7.218 1.00 90.25 94 LEU A CA 1
ATOM 766 C C . LEU A 1 94 ? 5.059 4.198 6.338 1.00 90.25 94 LEU A C 1
ATOM 768 O O . LEU A 1 94 ? 4.800 3.078 5.886 1.00 90.25 94 LEU A O 1
ATOM 772 N N . ASN A 1 95 ? 6.230 4.788 6.124 1.00 87.44 95 ASN A N 1
ATOM 773 C CA . ASN A 1 95 ? 7.381 4.068 5.596 1.00 87.44 95 ASN A CA 1
ATOM 774 C C . ASN A 1 95 ? 8.033 3.276 6.736 1.00 87.44 95 ASN A C 1
ATOM 776 O O . ASN A 1 95 ? 8.659 3.851 7.623 1.00 87.44 95 ASN A O 1
ATOM 780 N N . ILE A 1 96 ? 7.911 1.948 6.704 1.00 85.19 96 ILE A N 1
ATOM 781 C CA . ILE A 1 96 ? 8.373 1.071 7.791 1.00 85.19 96 ILE A CA 1
ATOM 782 C C . ILE A 1 96 ? 9.892 1.143 7.981 1.00 85.19 96 ILE A C 1
ATOM 784 O O . ILE A 1 96 ? 10.386 0.945 9.088 1.00 85.19 96 ILE A O 1
ATOM 788 N N . GLN A 1 97 ? 10.653 1.418 6.918 1.00 82.88 97 GLN A N 1
ATOM 789 C CA . GLN A 1 97 ? 12.108 1.510 7.007 1.00 82.88 97 GLN A CA 1
ATOM 790 C C . GLN A 1 97 ? 12.580 2.803 7.678 1.00 82.88 97 GLN A C 1
ATOM 792 O O . GLN A 1 97 ? 13.573 2.770 8.401 1.00 82.88 97 GLN A O 1
ATOM 797 N N . SER A 1 98 ? 11.922 3.934 7.412 1.00 81.31 98 SER A N 1
ATOM 798 C CA . SER A 1 98 ? 12.334 5.241 7.943 1.00 81.31 98 SER A CA 1
ATOM 799 C C . SER A 1 98 ? 11.539 5.691 9.168 1.00 81.31 98 SER A C 1
ATOM 801 O O . SER A 1 98 ? 11.980 6.600 9.864 1.00 81.31 98 SER A O 1
ATOM 803 N N . GLY A 1 99 ? 10.380 5.082 9.430 1.00 82.31 99 GLY A N 1
ATOM 804 C CA . GLY A 1 99 ? 9.437 5.517 10.460 1.00 82.31 99 GLY A CA 1
ATOM 805 C C . GLY A 1 99 ? 8.717 6.827 10.123 1.00 82.31 99 GLY A C 1
ATOM 806 O O . GLY A 1 99 ? 8.086 7.407 10.998 1.00 82.31 99 GLY A O 1
ATOM 807 N N . ILE A 1 100 ? 8.837 7.320 8.886 1.00 83.06 100 ILE A N 1
ATOM 808 C CA . ILE A 1 100 ? 8.245 8.594 8.464 1.00 83.06 100 ILE A CA 1
ATOM 809 C C . ILE A 1 100 ? 6.811 8.361 7.995 1.00 83.06 100 ILE A C 1
ATOM 811 O O . ILE A 1 100 ? 6.554 7.467 7.183 1.00 83.06 100 ILE A O 1
ATOM 815 N N . GLU A 1 101 ? 5.909 9.211 8.473 1.00 88.88 101 GLU A N 1
ATOM 816 C CA . GLU A 1 101 ? 4.521 9.295 8.030 1.00 88.88 101 GLU A CA 1
ATOM 817 C C . GLU A 1 101 ? 4.392 10.360 6.939 1.00 88.88 101 GLU A C 1
ATOM 819 O O . GLU A 1 101 ? 4.916 11.470 7.058 1.00 88.88 101 GLU A O 1
ATOM 824 N N . VAL A 1 102 ? 3.730 10.006 5.842 1.00 85.19 102 VAL A N 1
ATOM 825 C CA . VAL A 1 102 ? 3.510 10.896 4.701 1.00 85.19 102 VAL A CA 1
ATOM 826 C C . VAL A 1 102 ? 2.074 10.796 4.212 1.00 85.19 102 VAL A C 1
ATOM 828 O O . VAL A 1 102 ? 1.441 9.740 4.274 1.00 85.19 102 VAL A O 1
ATOM 831 N N . GLN A 1 103 ? 1.566 11.885 3.641 1.00 83.00 103 GLN A N 1
ATOM 832 C CA . GLN A 1 103 ? 0.267 11.858 2.980 1.00 83.00 103 GLN A CA 1
ATOM 833 C C . GLN A 1 103 ? 0.260 10.848 1.831 1.00 83.00 103 GLN A C 1
ATOM 835 O O . GLN A 1 103 ? 1.193 10.787 1.025 1.00 83.00 103 GLN A O 1
ATOM 840 N N . ALA A 1 104 ? -0.836 10.098 1.715 1.00 80.62 104 ALA A N 1
ATOM 841 C CA . ALA A 1 104 ? -1.055 9.201 0.595 1.00 80.62 104 ALA A CA 1
ATOM 842 C C . ALA A 1 104 ? -1.217 10.012 -0.695 1.00 80.62 104 ALA A C 1
ATOM 844 O O . ALA A 1 104 ? -2.296 10.489 -1.023 1.00 80.62 104 ALA A O 1
ATOM 845 N N . SER A 1 105 ? -0.135 10.222 -1.434 1.00 69.69 105 SER A N 1
ATOM 846 C CA . SER A 1 105 ? -0.179 10.798 -2.774 1.00 69.69 105 SER A CA 1
ATOM 847 C C . SER A 1 105 ? 1.003 10.308 -3.591 1.00 69.69 105 SER A C 1
ATOM 849 O O . SER A 1 105 ? 2.082 10.049 -3.052 1.00 69.69 105 SER A O 1
ATOM 851 N N . GLU A 1 106 ? 0.811 10.211 -4.908 1.00 61.53 106 GLU A N 1
ATOM 852 C CA . GLU A 1 106 ? 1.911 9.898 -5.821 1.00 61.53 106 GLU A CA 1
ATOM 853 C C . GLU A 1 106 ? 3.046 10.922 -5.665 1.00 61.53 106 GLU A C 1
ATOM 855 O O . GLU A 1 106 ? 4.203 10.530 -5.610 1.00 61.53 106 GLU A O 1
ATOM 860 N N . GLY A 1 107 ? 2.730 12.214 -5.494 1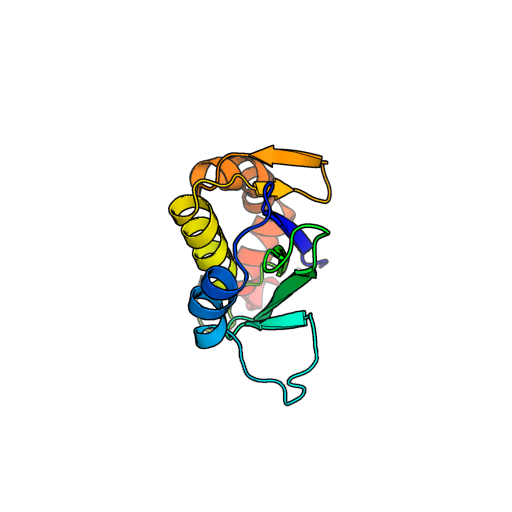.00 57.62 107 GLY A N 1
ATOM 861 C CA . GLY A 1 107 ? 3.716 13.290 -5.333 1.00 57.62 107 GLY A CA 1
ATOM 862 C C . GLY A 1 107 ? 4.557 13.209 -4.051 1.00 57.62 107 GLY A C 1
ATOM 863 O O . GLY A 1 107 ? 5.772 13.388 -4.116 1.00 57.62 107 GLY A O 1
ATOM 864 N N . ALA A 1 108 ? 3.940 12.902 -2.905 1.00 57.22 108 ALA A N 1
ATOM 865 C CA . ALA A 1 108 ? 4.633 12.803 -1.613 1.00 57.22 108 ALA A CA 1
ATOM 866 C C . ALA A 1 108 ? 5.539 11.568 -1.527 1.00 57.22 108 ALA A C 1
ATOM 868 O O . ALA A 1 108 ? 6.621 11.619 -0.954 1.00 57.22 108 ALA A O 1
ATOM 869 N N . LEU A 1 109 ? 5.137 10.464 -2.155 1.00 58.19 109 LEU A N 1
ATOM 870 C CA . LEU A 1 109 ? 6.000 9.295 -2.285 1.00 58.19 109 LEU A CA 1
ATOM 871 C C . LEU A 1 109 ? 7.076 9.504 -3.348 1.00 58.19 109 LEU A C 1
ATOM 873 O O . LEU A 1 109 ? 8.200 9.027 -3.196 1.00 58.19 109 LEU A O 1
ATOM 877 N N . MET A 1 110 ? 6.755 10.233 -4.419 1.00 53.09 110 MET A N 1
ATOM 878 C CA . MET A 1 110 ? 7.693 10.533 -5.489 1.00 53.09 110 MET A CA 1
ATOM 879 C C . MET A 1 110 ? 8.907 11.306 -4.999 1.00 53.09 110 MET A C 1
ATOM 881 O O . MET A 1 110 ? 9.930 11.067 -5.604 1.00 53.09 110 MET A O 1
ATOM 885 N N . SER A 1 111 ? 8.883 12.145 -3.954 1.00 46.84 111 SER A N 1
ATOM 886 C CA . SER A 1 111 ? 10.105 12.816 -3.460 1.00 46.84 111 SER A CA 1
ATOM 887 C C . SER A 1 111 ? 11.113 11.843 -2.838 1.00 46.84 111 SER A C 1
ATOM 889 O O . SER A 1 111 ? 12.309 11.930 -3.129 1.00 46.84 111 SER A O 1
ATOM 891 N N . ASP A 1 112 ? 10.633 10.852 -2.085 1.00 48.97 112 ASP A N 1
ATOM 892 C CA . ASP A 1 112 ? 11.468 9.786 -1.517 1.00 48.97 112 ASP A CA 1
ATOM 893 C C . ASP A 1 112 ? 11.880 8.763 -2.588 1.00 48.97 112 ASP A C 1
ATOM 895 O O . ASP A 1 112 ? 13.030 8.313 -2.640 1.00 48.97 112 ASP A O 1
ATOM 899 N N . PHE A 1 113 ? 10.980 8.458 -3.527 1.00 53.22 113 PHE A N 1
ATOM 900 C CA . PHE A 1 113 ? 11.289 7.641 -4.698 1.00 53.22 113 PHE A CA 1
ATOM 901 C C . PHE A 1 113 ? 12.171 8.378 -5.729 1.00 53.22 113 PHE A C 1
ATOM 903 O O . PHE A 1 113 ? 12.897 7.718 -6.473 1.00 53.22 113 PHE A O 1
ATOM 910 N N . TYR A 1 114 ? 12.176 9.716 -5.797 1.00 45.94 114 TYR A N 1
ATOM 911 C CA . TYR A 1 114 ? 12.879 10.506 -6.825 1.00 45.94 114 TYR A CA 1
ATOM 912 C C . TYR A 1 114 ? 14.380 10.291 -6.730 1.00 45.94 114 TYR A C 1
ATOM 914 O O . TYR A 1 114 ? 15.062 10.161 -7.744 1.00 45.94 114 TYR A O 1
ATOM 922 N N . THR A 1 115 ? 14.894 10.197 -5.504 1.00 47.50 115 THR A N 1
ATOM 923 C CA . THR A 1 115 ? 16.299 9.886 -5.226 1.00 47.50 115 THR A CA 1
ATOM 924 C C . THR A 1 115 ? 16.678 8.520 -5.808 1.00 47.50 115 THR A C 1
ATOM 926 O O . THR A 1 115 ? 17.767 8.349 -6.358 1.00 47.50 115 THR A O 1
ATOM 929 N N . PHE A 1 116 ? 15.750 7.558 -5.785 1.00 48.62 116 PHE A N 1
ATOM 930 C CA . PHE A 1 116 ? 15.927 6.253 -6.413 1.00 48.62 116 PHE A CA 1
ATOM 931 C C . PHE A 1 116 ? 15.839 6.323 -7.951 1.00 48.62 116 PHE A C 1
ATOM 933 O O . PHE A 1 116 ? 16.762 5.853 -8.627 1.00 48.62 116 PHE A O 1
ATOM 940 N N . PHE A 1 117 ? 14.804 6.973 -8.503 1.00 48.88 117 PHE A N 1
ATOM 941 C CA . PHE A 1 117 ? 14.597 7.182 -9.949 1.00 48.88 117 PHE A CA 1
ATOM 942 C C . PHE A 1 117 ? 15.687 8.050 -10.611 1.00 48.88 117 PHE A C 1
ATOM 944 O O . PHE A 1 117 ? 15.927 7.941 -11.813 1.00 48.88 117 PHE A O 1
ATOM 951 N N . ASN A 1 118 ? 16.393 8.890 -9.852 1.00 47.72 118 ASN A N 1
ATOM 952 C CA . ASN A 1 118 ? 17.543 9.660 -10.334 1.00 47.72 118 ASN A CA 1
ATOM 953 C C . ASN A 1 118 ? 18.900 9.060 -9.965 1.00 47.72 118 ASN A C 1
ATOM 955 O O . ASN A 1 118 ? 19.929 9.605 -10.369 1.00 47.72 118 ASN A O 1
ATOM 959 N N . SER A 1 119 ? 18.941 7.929 -9.257 1.00 54.44 119 SER A N 1
ATOM 960 C CA . SER A 1 119 ? 20.212 7.274 -8.963 1.00 54.44 119 SER A CA 1
ATOM 961 C C . SER A 1 119 ? 20.903 6.830 -10.262 1.00 54.44 119 SER A C 1
ATOM 963 O O . SER A 1 119 ? 20.281 6.295 -11.185 1.00 54.44 119 SER A O 1
ATOM 965 N N . ASN A 1 120 ? 22.226 7.000 -10.344 1.00 56.66 120 ASN A N 1
ATOM 966 C CA . ASN A 1 120 ? 23.003 6.548 -11.508 1.00 56.66 120 ASN A CA 1
ATOM 967 C C . ASN A 1 120 ? 22.851 5.039 -11.765 1.00 56.66 120 ASN A C 1
ATOM 969 O O . ASN A 1 120 ? 22.886 4.596 -12.913 1.00 56.66 120 ASN A O 1
ATOM 973 N N . LYS A 1 121 ? 22.628 4.248 -10.707 1.00 57.06 121 LYS A N 1
ATOM 974 C CA . LYS A 1 121 ? 22.344 2.810 -10.811 1.00 57.06 121 LYS A CA 1
ATOM 975 C C . LYS A 1 121 ? 21.025 2.555 -11.551 1.00 57.06 121 LYS A C 1
ATOM 977 O O . LYS A 1 121 ? 20.985 1.698 -12.428 1.00 57.06 121 LYS A O 1
ATOM 982 N N . PHE A 1 122 ? 19.979 3.327 -11.254 1.00 55.34 122 PHE A N 1
ATOM 983 C CA . PHE A 1 122 ? 18.686 3.249 -11.935 1.00 55.34 122 PHE A CA 1
ATOM 984 C C . PHE A 1 122 ? 18.774 3.666 -13.407 1.00 55.34 122 PHE A C 1
ATOM 986 O O . PHE A 1 122 ? 18.288 2.946 -14.279 1.00 55.34 122 PHE A O 1
ATOM 993 N N . ARG A 1 123 ? 19.444 4.789 -13.707 1.00 58.44 123 ARG A N 1
ATOM 994 C CA . ARG A 1 123 ? 19.630 5.253 -15.094 1.00 58.44 123 ARG A CA 1
ATOM 995 C C . ARG A 1 123 ? 20.341 4.203 -15.948 1.00 58.44 123 ARG A C 1
ATOM 997 O O . ARG A 1 123 ? 19.888 3.924 -17.056 1.00 58.44 123 ARG A O 1
ATOM 1004 N N . LYS A 1 124 ? 21.382 3.565 -15.401 1.00 59.47 124 LYS A N 1
ATOM 1005 C CA . LYS A 1 124 ? 22.078 2.442 -16.048 1.00 59.47 124 LYS A CA 1
ATOM 1006 C C . LYS A 1 124 ? 21.166 1.231 -16.254 1.00 59.47 124 LYS A C 1
ATOM 1008 O O . LYS A 1 124 ? 21.112 0.703 -17.356 1.00 59.47 124 LYS A O 1
ATOM 1013 N N . ALA A 1 125 ? 20.399 0.820 -15.245 1.00 56.94 125 ALA A N 1
ATOM 1014 C CA . ALA A 1 125 ? 19.478 -0.312 -15.377 1.00 56.94 125 ALA A CA 1
ATOM 1015 C C . ALA A 1 125 ? 18.397 -0.089 -16.440 1.00 56.94 125 ALA A C 1
ATOM 1017 O O . ALA A 1 125 ? 18.165 -0.970 -17.263 1.00 56.94 125 ALA A O 1
ATOM 1018 N N . LYS A 1 126 ? 17.781 1.102 -16.456 1.00 57.41 126 LYS A N 1
ATOM 1019 C CA . LYS A 1 126 ? 16.808 1.504 -17.480 1.00 57.41 126 LYS A CA 1
ATOM 1020 C C . LYS A 1 126 ? 17.445 1.503 -18.870 1.00 57.41 126 LYS A C 1
ATOM 1022 O O . L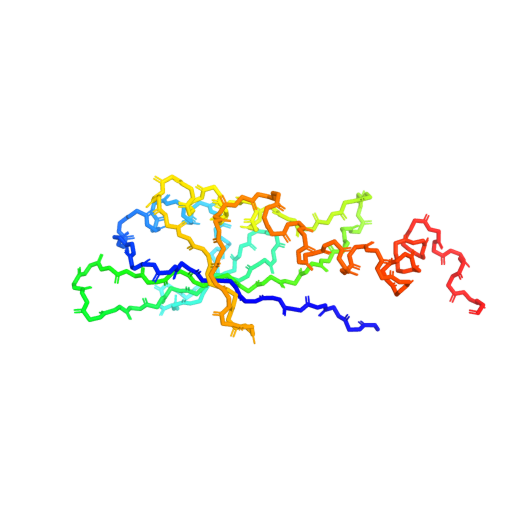YS A 1 126 ? 16.869 0.950 -19.801 1.00 57.41 126 LYS A O 1
ATOM 1027 N N . HIS A 1 127 ? 18.641 2.075 -19.003 1.00 66.94 127 HIS A N 1
ATOM 1028 C CA . HIS A 1 127 ? 19.384 2.089 -20.261 1.00 66.94 127 HIS A CA 1
ATOM 1029 C C . HIS A 1 127 ? 19.672 0.670 -20.777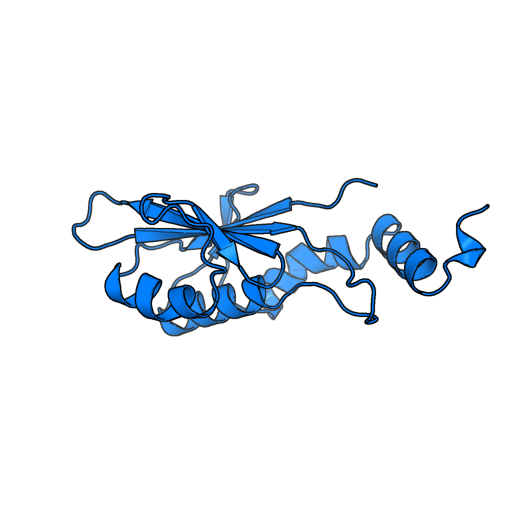 1.00 66.94 127 HIS A C 1
ATOM 1031 O O . HIS A 1 127 ? 19.372 0.392 -21.931 1.00 66.94 127 HIS A O 1
ATOM 1037 N N . TYR A 1 128 ? 20.129 -0.250 -19.923 1.00 66.44 128 TYR A N 1
ATOM 1038 C CA . TYR A 1 128 ? 20.420 -1.642 -20.302 1.00 66.44 128 TYR A CA 1
ATOM 1039 C C . TYR A 1 128 ? 19.189 -2.533 -20.504 1.00 66.44 128 TYR A C 1
ATOM 1041 O O . TYR A 1 128 ? 19.315 -3.661 -20.991 1.00 66.44 128 TYR A O 1
ATOM 1049 N N . LEU A 1 129 ? 18.008 -2.086 -20.081 1.00 58.75 129 LEU A N 1
ATOM 1050 C CA . LEU A 1 129 ? 16.743 -2.732 -20.425 1.00 58.75 129 LEU A CA 1
ATOM 1051 C C . LEU A 1 129 ? 16.257 -2.292 -21.801 1.00 58.75 129 LEU A C 1
ATOM 1053 O O . LEU A 1 129 ? 15.858 -3.129 -22.600 1.00 58.75 129 LEU A O 1
ATOM 1057 N N . LEU A 1 130 ? 16.329 -0.988 -22.071 1.00 62.88 130 LEU A N 1
ATOM 1058 C CA . LEU A 1 130 ? 15.946 -0.403 -23.355 1.00 62.88 130 LEU A CA 1
ATOM 1059 C C . LEU A 1 130 ? 16.962 -0.721 -24.461 1.00 62.88 130 LEU A C 1
ATOM 1061 O O . LEU A 1 130 ? 16.585 -0.820 -25.623 1.00 62.88 130 LEU A O 1
ATOM 1065 N N . ASN A 1 131 ? 18.227 -0.943 -24.094 1.00 68.75 131 ASN A N 1
ATOM 1066 C CA . ASN A 1 131 ? 19.317 -1.295 -25.000 1.00 68.75 131 ASN A CA 1
ATOM 1067 C C . ASN A 1 131 ? 20.070 -2.531 -24.470 1.00 68.75 131 ASN A C 1
ATOM 1069 O O . ASN A 1 131 ? 21.157 -2.418 -23.901 1.00 68.75 131 ASN A O 1
ATOM 1073 N N . PRO A 1 132 ? 19.520 -3.751 -24.638 1.00 67.31 132 PRO A N 1
ATOM 1074 C CA . PRO A 1 132 ? 20.128 -4.973 -24.101 1.00 67.31 132 PRO A CA 1
ATOM 1075 C C . PRO A 1 132 ? 21.542 -5.267 -24.624 1.00 67.31 132 PRO A C 1
ATOM 1077 O O . PRO A 1 132 ? 22.301 -5.982 -23.968 1.00 67.31 132 PRO A O 1
ATOM 1080 N N . LYS A 1 133 ? 21.896 -4.723 -25.797 1.00 75.25 133 LYS A N 1
ATOM 1081 C CA . LYS A 1 133 ? 23.220 -4.859 -26.427 1.00 75.25 133 LYS A CA 1
ATOM 1082 C C . LYS A 1 133 ? 24.330 -4.161 -25.635 1.00 75.25 133 LYS A C 1
ATOM 1084 O O . LYS A 1 133 ? 25.462 -4.630 -25.669 1.00 75.25 133 LYS A O 1
ATOM 1089 N N . ASP A 1 134 ? 23.984 -3.141 -24.855 1.00 69.38 134 ASP A N 1
ATOM 1090 C CA . ASP A 1 134 ? 24.941 -2.282 -24.149 1.00 69.38 134 ASP A CA 1
ATOM 1091 C C . ASP A 1 134 ? 25.391 -2.896 -22.806 1.00 69.38 134 ASP A C 1
ATOM 1093 O O . ASP A 1 134 ? 26.225 -2.345 -22.100 1.00 69.38 134 ASP A O 1
ATOM 1097 N N . ARG A 1 135 ? 24.875 -4.081 -22.438 1.00 64.62 135 ARG A N 1
ATOM 1098 C CA . ARG A 1 135 ? 25.224 -4.799 -21.193 1.00 64.62 135 ARG A CA 1
ATOM 1099 C C . ARG A 1 135 ? 26.666 -5.329 -21.126 1.00 64.62 135 ARG A C 1
ATOM 1101 O O . ARG A 1 135 ? 27.024 -5.893 -20.096 1.00 64.62 135 ARG A O 1
ATOM 1108 N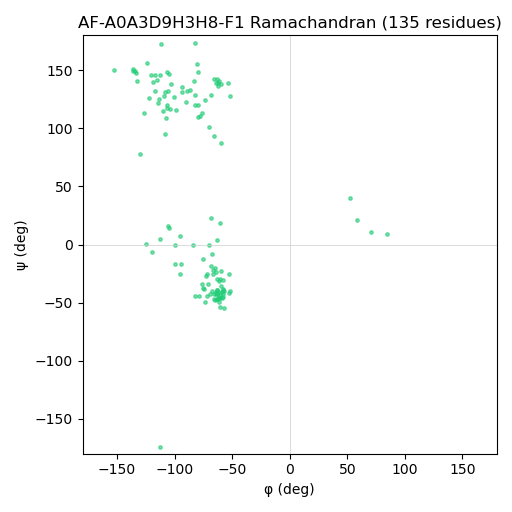 N . LYS A 1 136 ? 27.439 -5.261 -22.215 1.00 53.66 136 LYS A N 1
ATOM 1109 C CA . LYS A 1 136 ? 28.732 -5.957 -22.370 1.00 53.66 136 LYS A CA 1
ATOM 1110 C C . LYS A 1 136 ? 29.980 -5.064 -22.246 1.00 53.66 136 LYS A C 1
ATOM 1112 O O . LYS A 1 136 ? 31.056 -5.541 -22.594 1.00 53.66 136 LYS A O 1
ATOM 1117 N N . GLU A 1 137 ? 29.856 -3.836 -21.742 1.00 49.81 137 GLU A N 1
ATOM 1118 C CA . GLU A 1 137 ? 31.007 -2.978 -21.384 1.00 49.81 137 GLU A CA 1
ATOM 1119 C C . GLU A 1 137 ? 31.289 -2.958 -19.878 1.00 49.81 137 GLU A C 1
ATOM 1121 O O . GLU A 1 137 ? 30.336 -2.743 -19.089 1.00 49.81 137 GLU A O 1
#

pLDDT: mean 74.54, std 15.58, range [42.16, 94.81]

Mean predicted aligned error: 10.24 Å

Sequence (137 aa):
MEIPKFKLQTVNPIEKSKVEKYFNPLIELNGNRNSELYLAKDGFLFKFINTEIENSLIVEIHCAIKPLEISAGYNLYGLNRFLVFCQENQTEILNIQSGIEVQASEGALMSDFYTFFNSNKFRKAKHYLLNPKDRKE

Radius of gyration: 16.51 Å; Cα contacts (8 Å, |Δi|>4): 203; chains: 1; bounding box: 46×35×46 Å

Foldseek 3Di:
DDQDKWKKKWPDWDALVLVCVQCVVQFDDPPDPPAQWTAGPLGKIWGWADDPDPRTTMIMIIDGWDQDLPDLHTSCPVVLSVLVSCVVVVTWMQGPVPRDTGRSDPVGVCVVCVCVCPDPVNVVVSVCSVPVVPPPD